Protein AF-A0A0N4UGG1-F1 (afdb_monomer_lite)

Secondary structure (DSSP, 8-state):
----SSPPEEEEEEETTTEEEEEEEEEEEEEEE-S-EEEEEEESSHHHHHHHHHT-TT--EEEEEPPPTT-SSEEEEEESS-TTT-GGGEEEEEEEEEEEEEEEPPP------------------------------------------

InterPro domains:
  IPR003609 PAN/Apple domain [PF00024] (25-104)
  IPR003609 PAN/Apple domain [PS50948] (19-104)
  IPR003609 PAN/Apple domain [SM00473] (20-102)

Sequence (149 aa):
MNPSNSPAFYDIIYDDTDCPEGIESDAIPDYVYFGPMIATMAVRRHSECVAQCVTHTKCVAVNFFEPITFQENGFCELLSQTQLDNPRLMRRFRKAIYFENIKCREKSNDVVLGDVVHNDNNNNNDNITTDNEQSSNINSHTGFYYLLK

Structure (mmCIF, N/CA/C/O backbone):
data_AF-A0A0N4UGG1-F1
#
_entry.id   AF-A0A0N4UGG1-F1
#
loop_
_atom_site.group_PDB
_atom_site.id
_atom_site.type_symbol
_atom_site.label_atom_id
_atom_site.label_alt_id
_atom_site.label_comp_id
_atom_site.label_asym_id
_atom_site.label_entity_id
_atom_site.label_seq_id
_atom_site.pdbx_PDB_ins_code
_atom_site.Cartn_x
_atom_site.Cartn_y
_atom_site.Cartn_z
_atom_site.occupancy
_atom_site.B_iso_or_equiv
_atom_site.auth_seq_id
_atom_site.auth_comp_id
_atom_site.auth_asym_id
_atom_site.auth_atom_id
_atom_site.pdbx_PDB_model_num
ATOM 1 N N . MET A 1 1 ? 1.145 -13.556 13.962 1.00 44.22 1 MET A N 1
ATOM 2 C CA . MET A 1 1 ? 0.158 -12.612 13.401 1.00 44.22 1 MET A CA 1
ATOM 3 C C . MET A 1 1 ? -0.147 -13.113 12.010 1.00 44.22 1 MET A C 1
ATOM 5 O O . MET A 1 1 ? 0.786 -13.248 11.231 1.00 44.22 1 MET A O 1
ATOM 9 N N . ASN A 1 2 ? -1.391 -13.539 11.800 1.00 47.69 2 ASN A N 1
ATOM 10 C CA . ASN A 1 2 ? -1.841 -14.176 10.566 1.00 47.69 2 ASN A CA 1
ATOM 11 C C . ASN A 1 2 ? -2.102 -13.114 9.487 1.00 47.69 2 ASN A C 1
ATOM 13 O O . ASN A 1 2 ? -2.496 -12.003 9.858 1.00 47.69 2 ASN A O 1
ATOM 17 N N . PRO A 1 3 ? -1.901 -13.450 8.197 1.00 60.91 3 PRO A N 1
ATOM 18 C CA . PRO A 1 3 ? -2.309 -12.603 7.076 1.00 60.91 3 PRO A CA 1
ATOM 19 C C . PRO A 1 3 ? -3.804 -12.268 7.157 1.00 60.91 3 PRO A C 1
ATOM 21 O O . PRO A 1 3 ? -4.526 -12.812 7.999 1.00 60.91 3 PRO A O 1
ATOM 24 N N . SER A 1 4 ? -4.265 -11.347 6.307 1.00 57.88 4 SER A N 1
ATOM 25 C CA . SER A 1 4 ? -5.673 -10.951 6.274 1.00 57.88 4 SER A CA 1
ATOM 26 C C . SER A 1 4 ? -6.614 -12.163 6.307 1.00 57.88 4 SER A C 1
ATOM 28 O O . SER A 1 4 ? -6.413 -13.131 5.576 1.00 57.88 4 SER A O 1
ATOM 30 N N . ASN A 1 5 ? -7.638 -12.131 7.169 1.00 62.28 5 ASN A N 1
ATOM 31 C CA . ASN A 1 5 ? -8.668 -13.176 7.159 1.00 62.28 5 ASN A CA 1
ATOM 32 C C . ASN A 1 5 ? -9.650 -13.002 5.991 1.00 62.28 5 ASN A C 1
ATOM 34 O O . ASN A 1 5 ? -10.367 -13.949 5.675 1.00 62.28 5 ASN A O 1
ATOM 38 N N . SER A 1 6 ? -9.734 -11.805 5.406 1.00 63.94 6 SER A N 1
ATOM 39 C CA . SER A 1 6 ? -10.466 -11.561 4.167 1.00 63.94 6 SER A CA 1
ATOM 40 C C . SER A 1 6 ? -9.517 -11.827 2.996 1.00 63.94 6 SER A C 1
ATOM 42 O O . SER A 1 6 ? -8.431 -11.237 2.967 1.00 63.94 6 SER A O 1
ATOM 44 N N . PRO A 1 7 ? -9.872 -12.717 2.050 1.00 72.69 7 PRO A N 1
ATOM 45 C CA . PRO A 1 7 ? -9.094 -12.844 0.829 1.00 72.69 7 PRO A CA 1
ATOM 46 C C . PRO A 1 7 ? -9.125 -11.507 0.087 1.00 72.69 7 PRO A C 1
ATOM 48 O O . PRO A 1 7 ? -10.143 -10.810 0.110 1.00 72.69 7 PRO A O 1
ATOM 51 N N . ALA A 1 8 ? -8.011 -11.165 -0.556 1.00 78.81 8 ALA A N 1
ATOM 52 C CA . ALA A 1 8 ? -8.017 -10.079 -1.519 1.00 78.81 8 ALA A CA 1
ATOM 53 C C . ALA A 1 8 ? -9.029 -10.400 -2.630 1.00 78.81 8 ALA A C 1
ATOM 55 O O . ALA A 1 8 ? -9.159 -11.561 -3.034 1.00 78.81 8 ALA A O 1
ATOM 56 N N . PHE A 1 9 ? -9.751 -9.390 -3.104 1.00 86.19 9 PHE A N 1
ATOM 57 C CA . PHE A 1 9 ? -10.554 -9.487 -4.315 1.00 86.19 9 PHE A CA 1
ATOM 58 C C . PHE A 1 9 ? -10.014 -8.519 -5.358 1.00 86.19 9 PHE A C 1
ATOM 60 O O . PHE A 1 9 ? -9.499 -7.459 -5.024 1.00 86.19 9 PHE A O 1
ATOM 67 N N . TYR A 1 10 ? -10.136 -8.899 -6.619 1.00 83.25 10 TYR A N 1
ATOM 68 C CA . TYR A 1 10 ? -9.689 -8.075 -7.727 1.00 83.25 10 TYR A CA 1
ATOM 69 C C . TYR A 1 10 ? -10.735 -6.994 -8.020 1.00 83.25 10 TYR A C 1
ATOM 71 O O . TYR A 1 10 ? -11.915 -7.313 -8.200 1.00 83.25 10 TYR A O 1
ATOM 79 N N . ASP A 1 11 ? -10.305 -5.736 -8.043 1.00 84.69 11 ASP A N 1
ATOM 80 C CA . ASP A 1 11 ? -11.137 -4.564 -8.310 1.00 84.69 11 ASP A CA 1
ATOM 81 C C . ASP A 1 11 ? -10.703 -3.892 -9.619 1.00 84.69 11 ASP A C 1
ATOM 83 O O . ASP A 1 11 ? -9.511 -3.655 -9.836 1.00 84.69 11 ASP A O 1
ATOM 87 N N . ILE A 1 12 ? -11.674 -3.602 -10.493 1.00 84.56 12 ILE A N 1
ATOM 88 C CA . ILE A 1 12 ? -11.460 -2.911 -11.771 1.00 84.56 12 ILE A CA 1
ATOM 89 C C . ILE A 1 12 ? -12.264 -1.617 -11.764 1.00 84.56 12 ILE A C 1
ATOM 91 O O . ILE A 1 12 ? -13.497 -1.637 -11.758 1.00 84.56 12 ILE A O 1
ATOM 95 N N . ILE A 1 13 ? -11.563 -0.493 -11.853 1.00 84.44 13 ILE A N 1
ATOM 96 C CA . ILE A 1 13 ? -12.149 0.844 -11.905 1.00 84.44 13 ILE A CA 1
ATOM 97 C C . ILE A 1 13 ? -11.944 1.404 -13.306 1.00 84.44 13 ILE A C 1
ATOM 99 O O . ILE A 1 13 ? -10.814 1.567 -13.743 1.00 84.44 13 ILE A O 1
ATOM 103 N N . TYR A 1 14 ? -13.020 1.731 -14.013 1.00 79.31 14 TYR A N 1
ATOM 104 C CA . TYR A 1 14 ? -12.910 2.405 -15.306 1.00 79.31 14 TYR A CA 1
ATOM 105 C C . TYR A 1 14 ? -12.745 3.911 -15.087 1.00 79.31 14 TYR A C 1
ATOM 107 O O . TYR A 1 14 ? -13.608 4.535 -14.466 1.00 79.31 14 TYR A O 1
ATOM 115 N N . ASP A 1 15 ? -11.632 4.463 -15.573 1.00 72.88 15 ASP A N 1
ATOM 116 C CA . ASP A 1 15 ? -11.351 5.897 -15.590 1.00 72.88 15 ASP A CA 1
ATOM 117 C C . ASP A 1 15 ? -10.817 6.296 -16.971 1.00 72.88 15 ASP A C 1
ATOM 119 O O . ASP A 1 15 ? -9.730 5.882 -17.375 1.00 72.88 15 ASP A O 1
ATOM 123 N N . ASP A 1 16 ? -11.598 7.086 -17.704 1.00 69.00 16 ASP A N 1
ATOM 124 C CA . ASP A 1 16 ? -11.322 7.420 -19.103 1.00 69.00 16 ASP A CA 1
ATOM 125 C C . ASP A 1 16 ? -10.130 8.385 -19.277 1.00 69.00 16 ASP A C 1
ATOM 127 O O . ASP A 1 16 ? -9.713 8.626 -20.412 1.00 69.00 16 ASP A O 1
ATOM 131 N N . THR A 1 17 ? -9.584 8.966 -18.198 1.00 76.75 17 THR A N 1
ATOM 132 C CA . THR A 1 17 ? -8.504 9.965 -18.293 1.00 76.75 17 THR A CA 1
ATOM 133 C C . THR A 1 17 ? -7.115 9.343 -18.388 1.00 76.75 17 THR A C 1
ATOM 135 O O . THR A 1 17 ? -6.421 9.556 -19.381 1.00 76.75 17 THR A O 1
ATOM 138 N N . ASP A 1 18 ? -6.706 8.583 -17.370 1.00 82.12 18 ASP A N 1
ATOM 139 C CA . ASP A 1 18 ? -5.323 8.100 -17.225 1.00 82.12 18 ASP A CA 1
ATOM 140 C C . ASP A 1 18 ? -5.168 6.617 -17.595 1.00 82.12 18 ASP A C 1
ATOM 142 O O . ASP A 1 18 ? -4.124 6.205 -18.101 1.00 82.12 18 ASP A O 1
ATOM 146 N N . CYS A 1 19 ? -6.216 5.813 -17.391 1.00 87.38 19 CYS A N 1
ATOM 147 C CA . CYS A 1 19 ? -6.222 4.381 -17.685 1.00 87.38 19 CYS A CA 1
ATOM 148 C C . CYS A 1 19 ? -7.481 4.002 -18.485 1.00 87.38 19 CYS A C 1
ATOM 150 O O . CYS A 1 19 ? -8.409 3.429 -17.911 1.00 87.38 19 CYS A O 1
ATOM 152 N N . PRO A 1 20 ? -7.520 4.239 -19.810 1.00 86.62 20 PRO A N 1
ATOM 153 C CA . PRO A 1 20 ? -8.724 4.032 -20.626 1.00 86.62 20 PRO A CA 1
ATOM 154 C C . PRO A 1 20 ? -9.252 2.585 -20.616 1.00 86.62 20 PRO A C 1
ATOM 156 O O . PRO A 1 20 ? -10.434 2.348 -20.834 1.00 86.62 20 PRO A O 1
ATOM 159 N N . GLU A 1 21 ? -8.392 1.604 -20.335 1.00 89.38 21 GLU A N 1
ATOM 160 C CA . GLU A 1 21 ? -8.760 0.181 -20.217 1.00 89.38 21 GLU A CA 1
ATOM 161 C C . GLU A 1 21 ? -9.193 -0.213 -18.784 1.00 89.38 21 GLU A C 1
ATOM 163 O O . GLU A 1 21 ? -9.522 -1.371 -18.498 1.00 89.38 21 GLU A O 1
ATOM 168 N N . GLY A 1 22 ? -9.196 0.760 -17.873 1.00 90.94 22 GLY A N 1
ATOM 169 C CA . GLY A 1 22 ? -9.432 0.629 -16.443 1.00 90.94 22 GLY A CA 1
ATOM 170 C C . GLY A 1 22 ? -8.152 0.503 -15.616 1.00 90.94 22 GLY A C 1
ATOM 171 O O . GLY A 1 22 ? -7.075 0.190 -16.119 1.00 90.94 22 GLY A O 1
ATOM 172 N N . ILE A 1 23 ? -8.281 0.744 -14.318 1.00 92.56 23 ILE A N 1
ATOM 173 C CA . ILE A 1 23 ? -7.279 0.503 -13.285 1.00 92.56 23 ILE A CA 1
ATOM 174 C C . ILE A 1 23 ? -7.615 -0.826 -12.624 1.00 92.56 23 ILE A C 1
ATOM 176 O O . ILE A 1 23 ? -8.749 -1.022 -12.190 1.00 92.56 23 ILE A O 1
ATOM 180 N N . GLU A 1 24 ? -6.641 -1.724 -12.534 1.00 93.69 24 GLU A N 1
ATOM 181 C CA . GLU A 1 24 ? -6.754 -2.947 -11.745 1.00 93.69 24 GLU A CA 1
ATOM 182 C C . GLU A 1 24 ? -6.033 -2.819 -10.405 1.00 93.69 24 GLU A C 1
ATOM 184 O O . GLU A 1 24 ? -5.016 -2.130 -10.305 1.00 93.69 24 GLU A O 1
ATOM 189 N N . SER A 1 25 ? -6.567 -3.481 -9.378 1.00 95.06 25 SER A N 1
ATOM 190 C CA . SER A 1 25 ? -5.960 -3.558 -8.048 1.00 95.06 25 SER A CA 1
ATOM 191 C C . SER A 1 25 ? -6.468 -4.764 -7.254 1.00 95.06 25 SER A C 1
ATOM 193 O O . SER A 1 25 ? -7.545 -5.292 -7.529 1.00 95.06 25 SER A O 1
ATOM 195 N N . ASP A 1 26 ? -5.707 -5.173 -6.242 1.00 95.44 26 ASP A N 1
ATOM 196 C CA . ASP A 1 26 ? -6.122 -6.160 -5.249 1.00 95.44 26 ASP A CA 1
ATOM 197 C C . ASP A 1 26 ? -6.621 -5.447 -3.990 1.00 95.44 26 ASP A C 1
ATOM 199 O O . ASP A 1 26 ? -5.870 -4.727 -3.332 1.00 95.44 26 ASP A O 1
ATOM 203 N N . ALA A 1 27 ? -7.883 -5.668 -3.635 1.00 96.19 27 ALA A N 1
ATOM 204 C CA . ALA A 1 27 ? -8.563 -5.022 -2.524 1.00 96.19 27 ALA A CA 1
ATOM 205 C C . ALA A 1 27 ? -8.721 -5.968 -1.326 1.00 96.19 27 ALA A C 1
ATOM 207 O O . ALA A 1 27 ? -9.273 -7.065 -1.434 1.00 96.19 27 ALA A O 1
ATOM 208 N N . ILE A 1 28 ? -8.286 -5.522 -0.149 1.00 95.06 28 ILE A N 1
ATOM 209 C CA . ILE A 1 28 ? -8.406 -6.234 1.124 1.00 95.06 28 ILE A CA 1
ATOM 210 C C . ILE A 1 28 ? -9.335 -5.436 2.051 1.00 95.06 28 ILE A C 1
ATOM 212 O O . ILE A 1 28 ? -8.911 -4.444 2.655 1.00 95.06 28 ILE A O 1
ATOM 216 N N . PRO A 1 29 ? -10.607 -5.849 2.194 1.00 94.69 29 PRO A N 1
ATOM 217 C CA . PRO A 1 29 ? -11.572 -5.129 3.015 1.00 94.69 29 PRO A CA 1
ATOM 218 C C . PRO A 1 29 ? -11.307 -5.330 4.510 1.00 94.69 29 PRO A C 1
ATOM 220 O O . PRO A 1 29 ? -10.846 -6.394 4.933 1.00 94.69 29 PRO A O 1
ATOM 223 N N . ASP A 1 30 ? -11.674 -4.322 5.303 1.00 95.19 30 ASP A N 1
ATOM 224 C CA . ASP A 1 30 ? -11.506 -4.213 6.758 1.00 95.19 30 ASP A CA 1
ATOM 225 C C . ASP A 1 30 ? -10.048 -4.274 7.243 1.00 95.19 30 ASP A C 1
ATOM 227 O O . ASP A 1 30 ? -9.765 -4.698 8.372 1.00 95.19 30 ASP A O 1
ATOM 231 N N . TYR A 1 31 ? -9.110 -3.831 6.406 1.00 95.69 31 TYR A N 1
ATOM 232 C CA . TYR A 1 31 ? -7.692 -3.747 6.734 1.00 95.69 31 TYR A CA 1
ATOM 233 C C . TYR A 1 31 ? -7.070 -2.423 6.290 1.00 95.69 31 TYR A C 1
ATOM 235 O O . TYR A 1 31 ? -7.515 -1.791 5.338 1.00 95.69 31 TYR A O 1
ATOM 243 N N . VAL A 1 32 ? -6.020 -2.029 7.011 1.00 97.12 32 VAL A N 1
ATOM 244 C CA . VAL A 1 32 ? -5.198 -0.838 6.774 1.00 97.12 32 VAL A CA 1
ATOM 245 C C . VAL A 1 32 ? -3.734 -1.216 6.951 1.00 97.12 32 VAL A C 1
ATOM 247 O O . VAL A 1 32 ? -3.373 -1.913 7.910 1.00 97.12 32 VAL A O 1
ATOM 250 N N . TYR A 1 33 ? -2.888 -0.718 6.055 1.00 97.50 33 TYR A N 1
ATOM 251 C CA . TYR A 1 33 ? -1.441 -0.826 6.162 1.00 97.50 33 TYR A CA 1
ATOM 252 C C . TYR A 1 33 ? -0.853 0.453 6.767 1.00 97.50 33 TYR A C 1
ATOM 254 O O . TYR A 1 33 ? -0.869 1.515 6.148 1.00 97.50 33 TYR A O 1
ATOM 262 N N . PHE A 1 34 ? -0.302 0.353 7.979 1.00 96.38 34 PHE A N 1
ATOM 263 C CA . PHE A 1 34 ? 0.283 1.483 8.718 1.00 96.38 34 PHE A CA 1
ATOM 264 C C . PHE A 1 34 ? 1.760 1.720 8.352 1.00 96.38 34 PHE A C 1
ATOM 266 O O . PHE A 1 34 ? 2.631 1.763 9.225 1.00 96.38 34 PHE A O 1
ATOM 273 N N . GLY A 1 35 ? 2.047 1.800 7.052 1.00 95.06 35 GLY A N 1
ATOM 274 C CA . GLY A 1 35 ? 3.384 2.041 6.510 1.00 95.06 35 GLY A CA 1
ATOM 275 C C . GLY A 1 35 ? 3.706 3.517 6.251 1.00 95.06 35 GLY A C 1
ATOM 276 O O . GLY A 1 35 ? 2.943 4.407 6.629 1.00 95.06 35 GLY A O 1
ATOM 277 N N . PRO A 1 36 ? 4.848 3.800 5.600 1.00 96.62 36 PRO A N 1
ATOM 278 C CA . PRO A 1 36 ? 5.214 5.148 5.186 1.00 96.62 36 PRO A CA 1
ATOM 279 C C . PRO A 1 36 ? 4.199 5.729 4.188 1.00 96.62 36 PRO A C 1
ATOM 281 O O . PRO A 1 36 ? 4.036 5.226 3.074 1.00 96.62 36 PRO A O 1
ATOM 284 N N . MET A 1 37 ? 3.533 6.809 4.599 1.00 96.81 37 MET A N 1
ATOM 285 C CA . MET A 1 37 ? 2.597 7.558 3.761 1.00 96.81 37 MET A CA 1
ATOM 286 C C . MET A 1 37 ? 3.332 8.561 2.871 1.00 96.81 37 MET A C 1
ATOM 288 O O . MET A 1 37 ? 4.275 9.226 3.303 1.00 96.81 37 MET A O 1
ATOM 292 N N . ILE A 1 38 ? 2.858 8.696 1.638 1.00 97.50 38 ILE A N 1
ATOM 293 C CA . ILE A 1 38 ? 3.321 9.682 0.658 1.00 97.50 38 ILE A CA 1
ATOM 294 C C . ILE A 1 38 ? 2.486 10.951 0.768 1.00 97.50 38 ILE A C 1
ATOM 296 O O . ILE A 1 38 ? 3.024 12.048 0.893 1.00 97.50 38 ILE A O 1
ATOM 300 N N . ALA A 1 39 ? 1.168 10.787 0.704 1.00 97.31 39 ALA A N 1
ATOM 301 C CA . ALA A 1 39 ? 0.209 11.873 0.665 1.00 97.31 39 ALA A CA 1
ATOM 302 C C . ALA A 1 39 ? -1.117 11.409 1.255 1.00 97.31 39 ALA A C 1
ATOM 304 O O . ALA A 1 39 ? -1.393 10.212 1.362 1.00 97.31 39 ALA A O 1
ATOM 305 N N . THR A 1 40 ? -1.948 12.380 1.612 1.00 97.06 40 THR A N 1
ATOM 306 C CA . THR A 1 40 ? -3.290 12.111 2.095 1.00 97.06 40 THR A CA 1
ATOM 307 C C . THR A 1 40 ? -4.283 13.136 1.581 1.00 97.06 40 THR A C 1
ATOM 309 O O . THR A 1 40 ? -3.926 14.301 1.390 1.00 97.06 40 THR A O 1
ATOM 312 N N . MET A 1 41 ? -5.509 12.698 1.315 1.00 96.62 41 MET A N 1
ATOM 313 C CA . MET A 1 41 ? -6.540 13.529 0.701 1.00 96.62 41 MET A CA 1
ATOM 314 C C . MET A 1 41 ? -7.950 13.043 1.038 1.00 96.62 41 MET A C 1
ATOM 316 O O . MET A 1 41 ? -8.180 11.864 1.311 1.00 96.62 41 MET A O 1
ATOM 320 N N . ALA A 1 42 ? -8.905 13.969 1.003 1.00 96.38 42 ALA A N 1
ATOM 321 C CA . ALA A 1 42 ? -10.323 13.647 1.076 1.00 96.38 42 ALA A CA 1
ATOM 322 C C . ALA A 1 42 ? -10.826 13.242 -0.315 1.00 96.38 42 ALA A C 1
ATOM 324 O O . ALA A 1 42 ? -10.593 13.957 -1.288 1.00 96.38 42 ALA A O 1
ATOM 325 N N . VAL A 1 43 ? -11.533 12.120 -0.391 1.00 94.88 43 VAL A N 1
ATOM 326 C CA . VAL A 1 43 ? -12.087 11.553 -1.631 1.00 94.88 43 VAL A CA 1
ATOM 327 C C . VAL A 1 43 ? -13.507 11.072 -1.377 1.00 94.88 43 VAL A C 1
ATOM 329 O O . VAL A 1 43 ? -13.847 10.696 -0.256 1.00 94.88 43 VAL A O 1
ATOM 332 N N . ARG A 1 44 ? -14.364 11.049 -2.395 1.00 92.12 44 ARG A N 1
ATOM 333 C CA . ARG A 1 44 ? -15.740 10.547 -2.229 1.00 92.12 44 ARG A CA 1
ATOM 334 C C . ARG A 1 44 ? -15.818 9.031 -2.331 1.00 92.12 44 ARG A C 1
ATOM 336 O O . ARG A 1 44 ? -16.690 8.418 -1.717 1.00 92.12 44 ARG A O 1
ATOM 343 N N . ARG A 1 45 ? -14.942 8.423 -3.132 1.00 92.81 45 ARG A N 1
ATOM 344 C CA . ARG A 1 45 ? -14.965 6.992 -3.468 1.00 92.81 45 ARG A CA 1
ATOM 345 C C . ARG A 1 45 ? -13.555 6.412 -3.475 1.00 92.81 45 ARG A C 1
ATOM 347 O O . ARG A 1 45 ? -12.591 7.128 -3.730 1.00 92.81 45 ARG A O 1
ATOM 354 N N . HIS A 1 46 ? -13.450 5.102 -3.261 1.00 94.31 46 HIS A N 1
ATOM 355 C CA . HIS A 1 46 ? -12.180 4.380 -3.384 1.00 94.31 46 HIS A CA 1
ATOM 356 C C . HIS A 1 46 ? -11.591 4.502 -4.796 1.00 94.31 46 HIS A C 1
ATOM 358 O O . HIS A 1 46 ? -10.380 4.618 -4.924 1.00 94.31 46 HIS A O 1
ATOM 364 N N . SER A 1 47 ? -12.436 4.584 -5.834 1.00 94.00 47 SER A N 1
ATOM 365 C CA . SER A 1 47 ? -12.005 4.786 -7.222 1.00 94.00 47 SER A CA 1
ATOM 366 C C . SER A 1 47 ? -11.128 6.026 -7.398 1.00 94.00 47 SER A C 1
ATOM 368 O O . SER A 1 47 ? -10.094 5.961 -8.049 1.00 94.00 47 SER A O 1
ATOM 370 N N . GLU A 1 48 ? -11.496 7.136 -6.752 1.00 94.19 48 GLU A N 1
ATOM 371 C CA . GLU A 1 48 ? -10.701 8.369 -6.762 1.00 94.19 48 GLU A CA 1
ATOM 372 C C . GLU A 1 48 ? -9.364 8.162 -6.036 1.00 94.19 48 GLU A C 1
ATOM 374 O O . GLU A 1 48 ? -8.335 8.629 -6.503 1.00 94.19 48 GLU A O 1
ATOM 379 N N . CYS A 1 49 ? -9.355 7.423 -4.922 1.00 96.00 49 CYS A N 1
ATOM 380 C CA . CYS A 1 49 ? -8.130 7.123 -4.174 1.00 96.00 49 CYS A CA 1
ATOM 381 C C . CYS A 1 49 ? -7.138 6.287 -4.996 1.00 96.00 49 CYS A C 1
ATOM 383 O O . CYS A 1 49 ? -5.952 6.607 -5.066 1.00 96.00 49 CYS A O 1
ATOM 385 N N . VAL A 1 50 ? -7.637 5.239 -5.652 1.00 96.38 50 VAL A N 1
ATOM 386 C CA . VAL A 1 50 ? -6.840 4.354 -6.505 1.00 96.38 50 VAL A CA 1
ATOM 387 C C . VAL A 1 50 ? -6.324 5.108 -7.740 1.00 96.38 50 VAL A C 1
ATOM 389 O O . VAL A 1 50 ? -5.141 4.995 -8.057 1.00 96.38 50 VAL A O 1
ATOM 392 N N . ALA A 1 51 ? -7.145 5.956 -8.371 1.00 95.06 51 ALA A N 1
ATOM 393 C CA . ALA A 1 51 ? -6.718 6.813 -9.483 1.00 95.06 51 ALA A CA 1
ATOM 394 C C . ALA A 1 51 ? -5.587 7.780 -9.085 1.00 95.06 51 ALA A C 1
ATOM 396 O O . ALA A 1 51 ? -4.591 7.902 -9.796 1.00 95.06 51 ALA A O 1
ATOM 397 N N . GLN A 1 52 ? -5.666 8.394 -7.899 1.00 95.06 52 GLN A N 1
ATOM 398 C CA . GLN A 1 52 ? -4.585 9.245 -7.376 1.00 95.06 52 GLN A CA 1
ATOM 399 C C . GLN A 1 52 ? -3.279 8.478 -7.123 1.00 95.06 52 GLN A C 1
ATOM 401 O O . GLN A 1 52 ? -2.199 9.066 -7.152 1.00 95.06 52 GLN A O 1
ATOM 406 N N . CYS A 1 53 ? -3.343 7.167 -6.883 1.00 96.88 53 CYS A N 1
ATOM 407 C CA . CYS A 1 53 ? -2.137 6.354 -6.773 1.00 96.88 53 CYS A CA 1
ATOM 408 C C . CYS A 1 53 ? -1.446 6.186 -8.129 1.00 96.88 53 CYS A C 1
ATOM 410 O O . CYS A 1 53 ? -0.231 6.346 -8.211 1.00 96.88 53 CYS A O 1
ATOM 412 N N . VAL A 1 54 ? -2.213 5.937 -9.197 1.00 94.81 54 VAL A N 1
ATOM 413 C CA . VAL A 1 54 ? -1.676 5.770 -10.559 1.00 94.81 54 VAL A CA 1
ATOM 414 C C . VAL A 1 54 ? -0.926 7.019 -11.028 1.00 94.81 54 VAL A C 1
ATOM 416 O O . VAL A 1 54 ? 0.137 6.910 -11.638 1.00 94.81 54 VAL A O 1
ATOM 419 N N . THR A 1 55 ? -1.429 8.212 -10.704 1.00 93.25 55 THR A N 1
ATOM 420 C CA . THR A 1 55 ? -0.794 9.480 -11.099 1.00 93.25 55 THR A CA 1
ATOM 421 C C . THR A 1 55 ? 0.443 9.825 -10.261 1.00 93.25 55 THR A C 1
ATOM 423 O O . THR A 1 55 ? 1.227 10.704 -10.633 1.00 93.25 55 THR A O 1
ATOM 426 N N . HIS A 1 56 ? 0.674 9.129 -9.143 1.00 94.69 56 HIS A N 1
ATOM 427 C CA . HIS A 1 56 ? 1.782 9.404 -8.239 1.00 94.69 56 HIS A CA 1
ATOM 428 C C . HIS A 1 56 ? 2.882 8.338 -8.348 1.00 94.69 56 HIS A C 1
ATOM 430 O O . HIS A 1 56 ? 2.804 7.274 -7.752 1.00 94.69 56 HIS A O 1
ATOM 436 N N . THR A 1 57 ? 4.015 8.685 -8.968 1.00 94.81 57 THR A N 1
ATOM 437 C CA . THR A 1 57 ? 5.147 7.767 -9.269 1.00 94.81 57 THR A CA 1
ATOM 438 C C . THR A 1 57 ? 5.760 6.987 -8.097 1.00 94.81 57 THR A C 1
ATOM 440 O O . THR A 1 57 ? 6.539 6.063 -8.315 1.00 94.81 57 THR A O 1
ATOM 443 N N . LYS A 1 58 ? 5.472 7.372 -6.851 1.00 96.88 58 LYS A N 1
ATOM 444 C CA . LYS A 1 58 ? 5.963 6.699 -5.639 1.00 96.88 58 LYS A CA 1
ATOM 445 C C . LYS A 1 58 ? 4.912 5.795 -4.999 1.00 96.88 58 LYS A C 1
ATOM 447 O O . LYS A 1 58 ? 5.259 5.065 -4.076 1.00 96.88 58 LYS A O 1
ATOM 452 N N . CYS A 1 59 ? 3.653 5.908 -5.417 1.00 97.88 59 CYS A N 1
ATOM 453 C CA . CYS A 1 59 ? 2.543 5.184 -4.831 1.00 97.88 59 CYS A CA 1
ATOM 454 C C . CYS A 1 59 ? 2.508 3.753 -5.360 1.00 97.88 59 CYS A C 1
ATOM 456 O O . CYS A 1 59 ? 2.591 3.525 -6.562 1.00 97.88 59 CYS A O 1
ATOM 458 N N . VAL A 1 60 ? 2.409 2.797 -4.439 1.00 97.62 60 VAL A N 1
ATOM 459 C CA . VAL A 1 60 ? 2.334 1.357 -4.749 1.00 97.62 60 VAL A CA 1
ATOM 460 C C . VAL A 1 60 ? 1.122 0.682 -4.105 1.00 97.62 60 VAL A C 1
ATOM 462 O O . VAL A 1 60 ? 0.784 -0.449 -4.445 1.00 97.62 60 VAL A O 1
ATOM 465 N N . ALA A 1 61 ? 0.479 1.365 -3.158 1.00 98.19 61 ALA A N 1
ATOM 466 C CA . ALA A 1 61 ? -0.696 0.903 -2.438 1.00 98.19 61 ALA A CA 1
ATOM 467 C C . ALA A 1 61 ? -1.460 2.101 -1.862 1.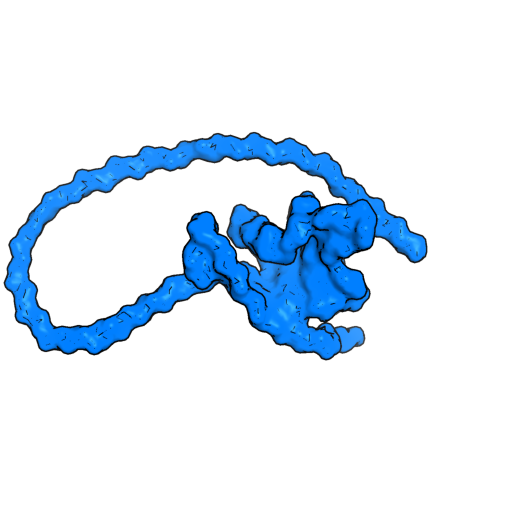00 98.19 61 ALA A C 1
ATOM 469 O O . ALA A 1 61 ? -0.892 3.186 -1.703 1.00 98.19 61 ALA A O 1
ATOM 470 N N . VAL A 1 62 ? -2.725 1.898 -1.494 1.00 98.38 62 VAL A N 1
ATOM 471 C CA . VAL A 1 62 ? -3.522 2.914 -0.795 1.00 98.38 62 VAL A CA 1
ATOM 472 C C . VAL A 1 62 ? -4.318 2.337 0.369 1.00 98.38 62 VAL A C 1
ATOM 474 O O . VAL A 1 62 ? -4.744 1.184 0.333 1.00 98.38 62 VAL A O 1
ATOM 477 N N . ASN A 1 63 ? -4.570 3.161 1.386 1.00 98.38 63 ASN A N 1
ATOM 478 C CA . ASN A 1 63 ? -5.667 2.935 2.326 1.00 98.38 63 ASN A CA 1
ATOM 479 C C . ASN A 1 63 ? -6.829 3.856 1.948 1.00 98.38 63 ASN A C 1
ATOM 481 O O . ASN A 1 63 ? -6.647 5.070 1.852 1.00 98.38 63 ASN A O 1
ATOM 485 N N . PHE A 1 64 ? -8.029 3.303 1.799 1.00 97.94 64 PHE A N 1
ATOM 486 C CA . PHE A 1 64 ? -9.266 4.069 1.696 1.00 97.94 64 PHE A CA 1
ATOM 487 C C . PHE A 1 64 ? -10.116 3.851 2.946 1.00 97.94 64 PHE A C 1
ATOM 489 O O . PHE A 1 64 ? -10.438 2.717 3.289 1.00 97.94 64 PHE A O 1
ATOM 496 N N . PHE A 1 65 ? -10.516 4.933 3.603 1.00 97.19 65 PHE A N 1
ATOM 497 C CA . PHE A 1 65 ? -11.419 4.929 4.747 1.00 97.19 65 PHE A CA 1
ATOM 498 C C . PHE A 1 65 ? -12.783 5.433 4.294 1.00 97.19 65 PHE A C 1
ATOM 500 O O . PHE A 1 65 ? -12.893 6.536 3.751 1.00 97.19 65 PHE A O 1
ATOM 507 N N . GLU A 1 66 ? -13.825 4.637 4.517 1.00 94.50 66 GLU A N 1
ATOM 508 C CA . GLU A 1 66 ? -15.175 5.001 4.101 1.00 94.50 66 GLU A CA 1
ATOM 509 C C . GLU A 1 66 ? -15.673 6.248 4.852 1.00 94.50 66 GLU A C 1
ATOM 511 O O . GLU A 1 66 ? -15.357 6.427 6.037 1.00 94.50 66 GLU A O 1
ATOM 516 N N . PRO A 1 67 ? -16.515 7.081 4.210 1.00 92.62 67 PRO A N 1
ATOM 517 C CA . PRO A 1 67 ? -17.175 8.182 4.893 1.00 92.62 67 PRO A CA 1
ATOM 518 C C . PRO A 1 67 ? -17.934 7.694 6.138 1.00 92.62 67 PRO A C 1
ATOM 520 O O . PRO A 1 67 ? -18.694 6.717 6.114 1.00 92.62 67 PRO A O 1
ATOM 523 N N . ILE A 1 68 ? -17.749 8.390 7.257 1.00 86.75 68 ILE A N 1
ATOM 524 C CA . ILE A 1 68 ? -18.572 8.194 8.455 1.00 86.75 68 ILE A CA 1
ATOM 525 C C . ILE A 1 68 ? -19.871 8.992 8.324 1.00 86.75 68 ILE A C 1
ATOM 527 O O . ILE A 1 68 ? -19.925 9.962 7.586 1.00 86.75 68 ILE A O 1
ATOM 531 N N . THR A 1 69 ? -20.921 8.640 9.070 1.00 81.12 69 THR A N 1
ATOM 532 C CA . THR A 1 69 ? -22.294 9.170 8.899 1.00 81.12 69 THR A CA 1
ATOM 533 C C . THR A 1 69 ? -22.424 10.704 8.897 1.00 81.12 69 THR A C 1
ATOM 535 O O . THR A 1 69 ? -23.440 11.225 8.453 1.00 81.12 69 THR A O 1
ATOM 538 N N . PHE A 1 70 ? -21.423 11.423 9.410 1.00 81.38 70 PHE A N 1
ATOM 539 C CA . PHE A 1 70 ? -21.388 12.886 9.505 1.00 81.38 70 PHE A CA 1
ATOM 540 C C . PHE A 1 70 ? -20.401 13.555 8.535 1.00 81.38 70 PHE A C 1
ATOM 542 O O . PHE A 1 70 ? -20.270 14.776 8.554 1.00 81.38 70 PHE A O 1
ATOM 549 N N . GLN A 1 71 ? -19.674 12.781 7.729 1.00 82.88 71 GLN A N 1
ATOM 550 C CA . GLN A 1 71 ? -18.702 13.271 6.757 1.00 82.88 71 GLN A CA 1
ATOM 551 C C . GLN A 1 71 ? -19.097 12.759 5.373 1.00 82.88 71 GLN A C 1
ATOM 553 O O . GLN A 1 71 ? -19.309 11.566 5.189 1.00 82.88 71 GLN A O 1
ATOM 558 N N . GLU A 1 72 ? -19.217 13.662 4.401 1.00 86.69 72 GLU A N 1
ATOM 559 C CA . GLU A 1 72 ? -19.593 13.290 3.028 1.00 86.69 72 GLU A CA 1
ATOM 560 C C . GLU A 1 72 ? -18.462 12.566 2.289 1.00 86.69 72 GLU A C 1
ATOM 562 O O . GLU A 1 72 ? -18.715 11.743 1.412 1.00 86.69 72 GLU A O 1
ATOM 567 N N . ASN A 1 73 ? -17.217 12.868 2.660 1.00 91.50 73 ASN A N 1
ATOM 568 C CA . ASN A 1 73 ? -16.029 12.318 2.031 1.00 91.50 73 ASN A CA 1
ATOM 569 C C . ASN A 1 73 ? -15.404 11.243 2.922 1.00 91.50 73 ASN A C 1
ATOM 571 O O . ASN A 1 73 ? -15.390 11.357 4.150 1.00 91.50 73 ASN A O 1
ATOM 575 N N . GLY A 1 74 ? -14.863 10.220 2.273 1.00 94.25 74 GLY A N 1
ATOM 576 C CA . GLY A 1 74 ? -13.902 9.311 2.864 1.00 94.25 74 GLY A CA 1
ATOM 577 C C . GLY A 1 74 ? -12.507 9.928 2.863 1.00 94.25 74 GLY A C 1
ATOM 578 O O . GLY A 1 74 ? -12.295 11.090 2.494 1.00 94.25 74 GLY A O 1
ATOM 579 N N . PHE A 1 75 ? -11.540 9.122 3.268 1.00 94.75 75 PHE A N 1
ATOM 580 C CA . PHE A 1 75 ? -10.148 9.534 3.366 1.00 94.75 75 PHE A CA 1
ATOM 581 C C . PHE A 1 75 ? -9.257 8.559 2.611 1.00 94.75 75 PHE A C 1
ATOM 583 O O . PHE A 1 75 ? -9.496 7.356 2.638 1.00 94.75 75 PHE A O 1
ATOM 590 N N . CYS A 1 76 ? -8.245 9.080 1.932 1.00 97.75 76 CYS A N 1
ATOM 591 C CA . CYS A 1 76 ? -7.300 8.303 1.149 1.00 97.75 76 CYS A CA 1
ATOM 592 C C . CYS A 1 76 ? -5.876 8.562 1.637 1.00 97.75 76 CYS A C 1
ATOM 594 O O . CYS A 1 76 ? -5.467 9.715 1.792 1.00 97.75 76 CYS A O 1
ATOM 596 N N . GLU A 1 77 ? -5.111 7.497 1.845 1.00 98.38 77 GLU A N 1
ATOM 597 C CA . GLU A 1 77 ? -3.678 7.546 2.127 1.00 98.38 77 GLU A CA 1
ATOM 598 C C . GLU A 1 77 ? -2.929 6.836 1.002 1.00 98.38 77 GLU A C 1
ATOM 600 O O . GLU A 1 77 ? -3.149 5.648 0.773 1.00 98.38 77 GLU A O 1
ATOM 605 N N . LEU A 1 78 ? -2.028 7.548 0.323 1.00 98.38 78 LEU A N 1
ATOM 606 C CA . LEU A 1 78 ? -1.113 6.953 -0.651 1.00 98.38 78 LEU A CA 1
ATOM 607 C C . LEU A 1 78 ? 0.116 6.411 0.076 1.00 98.38 78 LEU A C 1
ATOM 609 O O . LEU A 1 78 ? 0.694 7.106 0.915 1.00 98.38 78 LEU A O 1
ATOM 613 N N . LEU A 1 79 ? 0.546 5.200 -0.264 1.00 98.44 79 LEU A N 1
ATOM 614 C CA . LEU A 1 79 ? 1.599 4.475 0.444 1.00 98.44 79 LEU A CA 1
ATOM 615 C C . LEU A 1 79 ? 2.769 4.175 -0.491 1.00 98.44 79 LEU A C 1
ATOM 617 O O . LEU A 1 79 ? 2.575 3.813 -1.651 1.00 98.44 79 LEU A O 1
ATOM 621 N N . SER A 1 80 ? 3.992 4.287 0.029 1.00 97.81 80 SER A N 1
ATOM 622 C CA . SER A 1 80 ? 5.219 3.936 -0.708 1.00 97.81 80 SER A CA 1
ATOM 623 C C . SER A 1 80 ? 5.685 2.500 -0.474 1.00 97.81 80 SER A C 1
ATOM 625 O O . SER A 1 80 ? 6.758 2.114 -0.934 1.00 97.81 80 SER A O 1
ATOM 627 N N . GLN A 1 81 ? 4.899 1.722 0.269 1.00 97.62 81 GLN A N 1
ATOM 628 C CA . GLN A 1 81 ? 5.172 0.333 0.608 1.00 97.62 81 GLN A CA 1
ATOM 629 C C . GLN A 1 81 ? 3.883 -0.485 0.583 1.00 97.62 81 GLN A C 1
ATOM 631 O O . GLN A 1 81 ? 2.792 0.027 0.846 1.00 97.62 81 GLN A O 1
ATOM 636 N N . THR A 1 82 ? 4.048 -1.769 0.308 1.00 96.62 82 THR A N 1
ATOM 637 C CA . THR A 1 82 ? 3.005 -2.790 0.290 1.00 96.62 82 THR A CA 1
ATOM 638 C C . THR A 1 82 ? 2.977 -3.576 1.601 1.00 96.62 82 THR A C 1
ATOM 640 O O . THR A 1 82 ? 3.914 -3.515 2.404 1.00 96.62 82 THR A O 1
ATOM 643 N N . GLN A 1 83 ? 1.939 -4.386 1.819 1.00 94.31 83 GLN A N 1
ATOM 644 C CA . GLN A 1 83 ? 1.895 -5.280 2.981 1.00 94.31 83 GLN A CA 1
ATOM 645 C C . GLN A 1 83 ? 3.002 -6.343 2.958 1.00 94.31 83 GLN A C 1
ATOM 647 O O . GLN A 1 83 ? 3.397 -6.815 4.023 1.00 94.31 83 GLN A O 1
ATOM 652 N N . LEU A 1 84 ? 3.567 -6.659 1.787 1.00 94.25 84 LEU A N 1
ATOM 653 C CA . LEU A 1 84 ? 4.681 -7.601 1.659 1.00 94.25 84 LEU A CA 1
ATOM 654 C C . LEU A 1 84 ? 5.999 -7.048 2.213 1.00 94.25 84 LEU A C 1
ATOM 656 O O . LEU A 1 84 ? 6.812 -7.824 2.717 1.00 94.25 84 LEU A O 1
ATOM 660 N N . ASP A 1 85 ? 6.196 -5.726 2.185 1.00 96.31 85 ASP A N 1
ATOM 661 C CA . ASP A 1 85 ? 7.401 -5.086 2.724 1.00 96.31 85 ASP A CA 1
ATOM 662 C C . ASP A 1 85 ? 7.496 -5.257 4.246 1.00 96.31 85 ASP A C 1
ATOM 664 O O . ASP A 1 85 ? 8.571 -5.501 4.802 1.00 96.31 85 ASP A O 1
ATOM 668 N N . ASN A 1 86 ? 6.360 -5.151 4.944 1.00 94.44 86 ASN A N 1
ATOM 669 C CA . ASN A 1 86 ? 6.286 -5.410 6.377 1.00 94.44 86 ASN A CA 1
ATOM 670 C C . ASN A 1 86 ? 4.887 -5.878 6.818 1.00 94.44 86 ASN A C 1
ATOM 672 O O . ASN A 1 86 ? 4.103 -5.085 7.354 1.00 94.44 86 ASN A O 1
ATOM 676 N N . PRO A 1 87 ? 4.592 -7.189 6.741 1.00 94.31 87 PRO A N 1
ATOM 677 C CA . PRO A 1 87 ? 3.260 -7.721 7.044 1.00 94.31 87 PRO A CA 1
ATOM 678 C C . PRO A 1 87 ? 2.761 -7.430 8.468 1.00 94.31 87 PRO A C 1
ATOM 680 O O . PRO A 1 87 ? 1.568 -7.524 8.749 1.00 94.31 87 PRO A O 1
ATOM 683 N N . ARG A 1 88 ? 3.653 -7.059 9.401 1.00 94.75 88 ARG A N 1
ATOM 684 C CA . ARG A 1 88 ? 3.292 -6.703 10.786 1.00 94.75 88 ARG A CA 1
ATOM 685 C C . ARG A 1 88 ? 2.589 -5.348 10.902 1.00 94.75 88 ARG A C 1
ATOM 687 O O . ARG A 1 88 ? 1.982 -5.076 11.940 1.00 94.75 88 ARG A O 1
ATOM 694 N N . LEU A 1 89 ? 2.699 -4.494 9.885 1.00 96.06 89 LEU A N 1
ATOM 695 C CA . LEU A 1 89 ? 2.029 -3.192 9.838 1.00 96.06 89 LEU A CA 1
ATOM 696 C C . LEU A 1 89 ? 0.603 -3.286 9.289 1.00 96.06 89 LEU A C 1
ATOM 698 O O . LEU A 1 89 ? -0.151 -2.321 9.398 1.00 96.06 89 LEU A O 1
ATOM 702 N N . MET A 1 90 ? 0.214 -4.450 8.769 1.00 96.06 90 MET A N 1
ATOM 703 C CA . 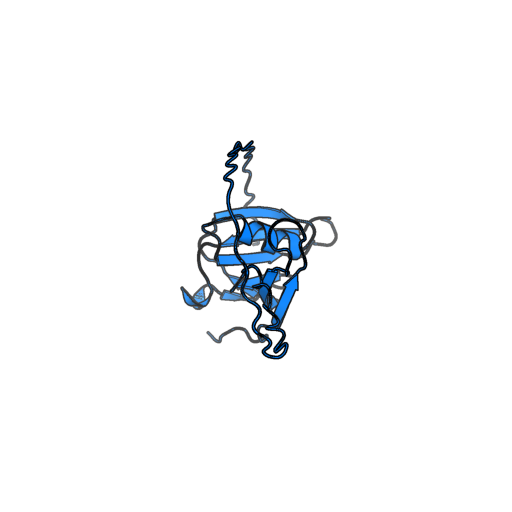MET A 1 90 ? -1.141 -4.717 8.315 1.00 96.06 90 MET A CA 1
ATOM 704 C C . MET A 1 90 ? -2.044 -5.033 9.511 1.00 96.06 90 MET A C 1
ATOM 706 O O . MET A 1 90 ? -1.775 -5.951 10.293 1.00 96.06 90 MET A O 1
ATOM 710 N N . ARG A 1 91 ? -3.115 -4.257 9.696 1.00 95.44 91 ARG A N 1
ATOM 711 C CA . ARG A 1 91 ? -4.024 -4.397 10.844 1.00 95.44 91 ARG A CA 1
ATOM 712 C C . ARG A 1 91 ? -5.471 -4.292 10.407 1.00 95.44 91 ARG A C 1
ATOM 714 O O . ARG A 1 91 ? -5.796 -3.562 9.479 1.00 95.44 91 ARG A O 1
ATOM 721 N N . ARG A 1 92 ? -6.349 -4.985 11.132 1.00 94.69 92 ARG A N 1
ATOM 722 C CA . ARG A 1 92 ? -7.790 -4.829 10.937 1.00 94.69 92 ARG A CA 1
ATOM 723 C C . ARG A 1 92 ? -8.230 -3.426 11.308 1.00 94.69 92 ARG A C 1
ATOM 725 O O . ARG A 1 92 ? -7.897 -2.947 12.393 1.00 94.69 92 ARG A O 1
ATOM 732 N N . PHE A 1 93 ? -9.041 -2.832 10.450 1.00 94.62 93 PHE A N 1
ATOM 733 C CA . PHE A 1 93 ? -9.665 -1.542 10.674 1.00 94.62 93 PHE A CA 1
ATOM 734 C C . PHE A 1 93 ? -11.021 -1.544 9.975 1.00 94.62 93 PHE A C 1
ATOM 736 O O . PHE A 1 93 ? -11.096 -1.649 8.756 1.00 94.62 93 PHE A O 1
ATOM 743 N N . ARG A 1 94 ? -12.104 -1.481 10.755 1.00 93.19 94 ARG A N 1
ATOM 744 C CA . ARG A 1 94 ? -13.459 -1.510 10.191 1.00 93.19 94 ARG A CA 1
ATOM 745 C C . ARG A 1 94 ? -13.698 -0.282 9.325 1.00 93.19 94 ARG A C 1
ATOM 747 O O . ARG A 1 94 ? -13.303 0.807 9.736 1.00 93.19 94 ARG A O 1
ATOM 754 N N . LYS A 1 95 ? -14.436 -0.456 8.224 1.00 94.00 95 LYS A N 1
ATOM 755 C CA . LYS A 1 95 ? -14.754 0.625 7.268 1.00 94.00 95 LYS A CA 1
ATOM 756 C C . LYS A 1 95 ? -13.518 1.203 6.578 1.00 94.00 95 LYS A C 1
ATOM 758 O O . LYS A 1 95 ? -13.430 2.406 6.329 1.00 94.00 95 LYS A O 1
ATOM 763 N N . ALA A 1 96 ? -12.551 0.342 6.305 1.00 95.81 96 ALA A N 1
ATOM 764 C CA . ALA A 1 96 ? -11.411 0.674 5.479 1.00 95.81 96 ALA A CA 1
ATOM 765 C C . ALA A 1 96 ? -11.142 -0.455 4.491 1.00 95.81 96 ALA A C 1
ATOM 767 O O . ALA A 1 96 ? -11.459 -1.616 4.757 1.00 95.81 96 ALA A O 1
ATOM 768 N N . ILE A 1 97 ? -10.569 -0.105 3.351 1.00 96.44 97 ILE A N 1
ATOM 769 C CA . ILE A 1 97 ? -10.144 -1.043 2.324 1.00 96.44 97 ILE A CA 1
ATOM 770 C C . ILE A 1 97 ? -8.711 -0.680 1.962 1.00 96.44 97 ILE A C 1
ATOM 772 O O . ILE A 1 97 ? -8.411 0.469 1.631 1.00 96.44 97 ILE A O 1
ATOM 776 N N . TYR A 1 98 ? -7.831 -1.665 2.052 1.00 97.62 98 TYR A N 1
ATOM 777 C CA . TYR A 1 98 ? -6.465 -1.562 1.570 1.00 97.62 98 TYR A CA 1
ATOM 778 C C . TYR A 1 98 ? -6.411 -2.042 0.125 1.00 97.62 98 TYR A C 1
ATOM 780 O O . TYR A 1 98 ? -6.966 -3.096 -0.173 1.00 97.62 98 TYR A O 1
ATOM 788 N N . PHE A 1 99 ? -5.732 -1.306 -0.746 1.00 97.81 99 PHE A N 1
ATOM 789 C CA . PHE A 1 99 ? -5.524 -1.696 -2.137 1.00 97.81 99 PHE A CA 1
ATOM 790 C C . PHE A 1 99 ? -4.028 -1.793 -2.435 1.00 97.81 99 PHE A C 1
ATOM 792 O O . PHE A 1 99 ? -3.269 -0.890 -2.081 1.00 97.81 99 PHE A O 1
ATOM 799 N N . GLU A 1 100 ? -3.611 -2.856 -3.115 1.00 96.44 100 GLU A N 1
ATOM 800 C CA . GLU A 1 100 ? -2.255 -3.037 -3.644 1.00 96.44 100 GLU A CA 1
ATOM 801 C C . GLU A 1 100 ? -2.290 -3.512 -5.103 1.00 96.44 100 GLU A C 1
ATOM 803 O O . GLU A 1 100 ? -3.363 -3.660 -5.685 1.00 96.44 100 GLU A O 1
ATOM 808 N N . ASN A 1 101 ? -1.119 -3.701 -5.723 1.00 95.38 101 ASN A N 1
ATOM 809 C CA . ASN A 1 101 ? -0.994 -4.099 -7.133 1.00 95.38 101 ASN A CA 1
ATOM 810 C C . ASN A 1 101 ? -1.735 -3.163 -8.112 1.00 95.38 101 ASN A C 1
ATOM 812 O O . ASN A 1 101 ? -2.204 -3.596 -9.162 1.00 95.38 101 ASN A O 1
ATOM 816 N N . ILE A 1 102 ? -1.818 -1.874 -7.762 1.00 95.50 102 ILE A N 1
ATOM 817 C CA . ILE A 1 102 ? -2.537 -0.843 -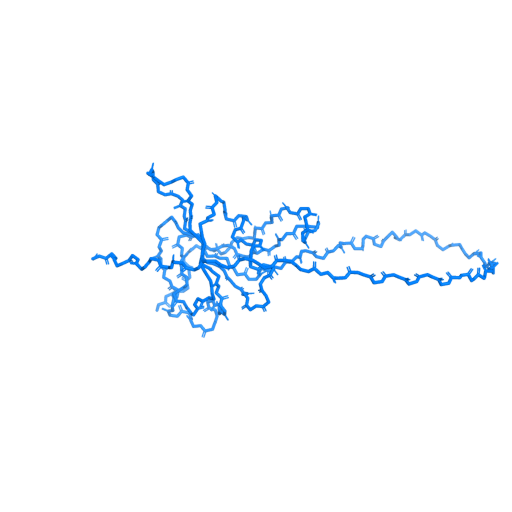8.516 1.00 95.50 102 ILE A CA 1
ATOM 818 C C . ILE A 1 102 ? -1.791 -0.524 -9.815 1.00 95.50 102 ILE A C 1
ATOM 820 O O . ILE A 1 102 ? -0.634 -0.101 -9.772 1.00 95.50 102 ILE A O 1
ATOM 824 N N . LYS A 1 103 ? -2.447 -0.683 -10.968 1.00 93.44 103 LYS A N 1
ATOM 825 C CA . LYS A 1 103 ? -1.890 -0.312 -12.283 1.00 93.44 103 LYS A CA 1
ATOM 826 C C . LYS A 1 103 ? -2.981 -0.153 -13.343 1.00 93.44 103 LYS A C 1
ATOM 828 O O . LYS A 1 103 ? -4.053 -0.741 -13.225 1.00 93.44 103 LYS A O 1
ATOM 833 N N . CYS A 1 104 ? -2.697 0.603 -14.405 1.00 92.75 104 CYS A N 1
ATOM 834 C CA . CYS A 1 104 ? -3.558 0.594 -15.588 1.00 92.75 104 CYS A CA 1
ATOM 835 C C . CYS A 1 104 ? -3.581 -0.807 -16.210 1.00 92.75 104 CYS A C 1
ATOM 837 O O . CYS A 1 104 ? -2.543 -1.466 -16.319 1.00 92.75 104 CYS A O 1
ATOM 839 N N . ARG A 1 105 ? -4.754 -1.238 -16.668 1.00 90.81 105 ARG A N 1
ATOM 840 C CA . ARG A 1 105 ? -4.901 -2.435 -17.488 1.00 90.81 105 ARG A CA 1
ATOM 841 C C . ARG A 1 105 ? -4.246 -2.206 -18.842 1.00 90.81 105 ARG A C 1
ATOM 843 O O . ARG A 1 105 ? -4.324 -1.126 -19.426 1.00 90.81 105 ARG A O 1
ATOM 850 N N . GLU A 1 106 ? -3.589 -3.241 -19.340 1.00 85.50 106 GLU A N 1
ATOM 851 C CA . GLU A 1 106 ? -3.037 -3.226 -20.686 1.00 85.50 106 GLU A CA 1
ATOM 852 C C . GLU A 1 106 ? -4.163 -3.457 -21.692 1.00 85.50 106 GLU A C 1
ATOM 854 O O . GLU A 1 106 ? -5.021 -4.323 -21.496 1.00 85.50 106 GLU A O 1
ATOM 859 N N . LYS A 1 107 ? -4.145 -2.697 -22.790 1.00 80.75 107 LYS A N 1
ATOM 860 C CA . LYS A 1 107 ? -5.060 -2.923 -23.904 1.00 80.75 107 LYS A CA 1
ATOM 861 C C . LYS A 1 107 ? -4.838 -4.333 -24.429 1.00 80.75 107 LYS A C 1
ATOM 863 O O . LYS A 1 107 ? -3.741 -4.655 -24.891 1.00 80.75 107 LYS A O 1
ATOM 868 N N . SER A 1 108 ? -5.871 -5.170 -24.382 1.00 71.44 108 SER A N 1
ATOM 869 C CA . SER A 1 108 ? -5.822 -6.461 -25.053 1.00 71.44 108 SER A CA 1
ATOM 870 C C . SER A 1 108 ? -5.683 -6.194 -26.547 1.00 71.44 108 SER A C 1
ATOM 872 O O . SER A 1 108 ? -6.631 -5.777 -27.215 1.00 71.44 108 SER A O 1
ATOM 874 N N . ASN A 1 109 ? -4.485 -6.413 -27.083 1.00 61.50 109 ASN A N 1
ATOM 875 C CA . ASN A 1 109 ? -4.326 -6.623 -28.509 1.00 61.50 109 ASN A CA 1
ATOM 876 C C . ASN A 1 109 ? -5.018 -7.951 -28.806 1.00 61.50 109 ASN A C 1
ATOM 878 O O . ASN A 1 109 ? -4.376 -9.001 -28.780 1.00 61.50 109 ASN A O 1
ATOM 882 N N . ASP A 1 110 ? -6.328 -7.911 -29.042 1.00 56.12 110 ASP A N 1
ATOM 883 C CA . ASP A 1 110 ? -7.006 -8.983 -29.748 1.00 56.12 110 ASP A CA 1
ATOM 884 C C . ASP A 1 110 ? -6.317 -9.067 -31.106 1.00 56.12 110 ASP A C 1
ATOM 886 O O . ASP A 1 110 ? -6.600 -8.314 -32.040 1.00 56.12 110 ASP A O 1
ATOM 890 N N . VAL A 1 111 ? -5.313 -9.940 -31.177 1.00 50.88 111 VAL A N 1
ATOM 891 C CA . VAL A 1 111 ? -4.723 -10.388 -32.422 1.00 50.88 111 VAL A CA 1
ATOM 892 C C . VAL A 1 111 ? -5.879 -11.026 -33.169 1.00 50.88 111 VAL A C 1
ATOM 894 O O . VAL A 1 111 ? -6.241 -12.177 -32.927 1.00 50.88 111 VAL A O 1
ATOM 897 N N . VAL A 1 112 ? -6.491 -10.251 -34.060 1.00 51.97 112 VAL A N 1
ATOM 898 C CA . VAL A 1 112 ? -7.317 -10.792 -35.124 1.00 51.97 112 VAL A CA 1
ATOM 899 C C . VAL A 1 112 ? -6.382 -11.729 -35.883 1.00 51.97 112 VAL A C 1
ATOM 901 O O . VAL A 1 112 ? -5.533 -11.276 -36.650 1.00 51.97 112 VAL A O 1
ATOM 904 N N . LEU A 1 113 ? -6.485 -13.038 -35.632 1.00 47.41 113 LEU A N 1
ATOM 905 C CA . LEU A 1 113 ? -6.024 -14.054 -36.574 1.00 47.41 113 LEU A CA 1
ATOM 906 C C . LEU A 1 113 ? -6.910 -13.905 -37.821 1.00 47.41 113 LEU A C 1
ATOM 908 O O . LEU A 1 113 ? -7.899 -14.607 -37.995 1.00 47.41 113 LEU A O 1
ATOM 912 N N . GLY A 1 114 ? -6.604 -12.888 -38.621 1.00 44.44 114 GLY A N 1
ATOM 913 C CA . GLY A 1 114 ? -7.185 -12.616 -39.920 1.00 44.44 114 GLY A CA 1
ATOM 914 C C . GLY A 1 114 ? -6.223 -13.132 -40.972 1.00 44.44 114 GLY A C 1
ATOM 915 O O . GLY A 1 114 ? -5.063 -12.731 -41.008 1.00 44.44 114 GLY A O 1
ATOM 916 N N . ASP A 1 115 ? -6.723 -14.068 -41.761 1.00 46.44 115 ASP A N 1
ATOM 917 C CA . ASP A 1 115 ? -6.044 -14.834 -42.792 1.00 46.44 115 ASP A CA 1
ATOM 918 C C . ASP A 1 115 ? -4.997 -14.081 -43.634 1.00 46.44 115 ASP A C 1
ATOM 920 O O . ASP A 1 115 ? -5.164 -12.945 -44.076 1.00 46.44 115 ASP A O 1
ATOM 924 N N . VAL A 1 116 ? -3.919 -14.813 -43.915 1.00 48.69 116 VAL A N 1
ATOM 925 C CA . VAL A 1 116 ? -2.849 -14.509 -44.866 1.00 48.69 116 VAL A CA 1
ATOM 926 C C . VAL A 1 116 ? -3.416 -14.182 -46.252 1.00 48.69 116 VAL A C 1
ATOM 928 O O . VAL A 1 116 ? -3.873 -15.085 -46.948 1.00 48.69 116 VAL A O 1
ATOM 931 N N . VAL A 1 117 ? -3.272 -12.935 -46.713 1.00 46.06 117 VAL A N 1
ATOM 932 C CA . VAL A 1 117 ? -3.168 -12.604 -48.146 1.00 46.06 117 VAL A CA 1
ATOM 933 C C . VAL A 1 117 ? -2.165 -11.459 -48.325 1.00 46.06 117 VAL A C 1
ATOM 935 O O . VAL A 1 117 ? -2.426 -10.315 -47.963 1.00 46.06 117 VAL A O 1
ATOM 938 N N . HIS A 1 118 ? -0.998 -11.786 -48.887 1.00 43.00 118 HIS A N 1
ATOM 939 C CA . HIS A 1 118 ? -0.007 -10.827 -49.375 1.00 43.00 118 HIS A CA 1
ATOM 940 C C . HIS A 1 118 ? -0.613 -9.894 -50.431 1.00 43.00 118 HIS A C 1
ATOM 942 O O . HIS A 1 118 ? -1.209 -10.368 -51.398 1.00 43.00 118 HIS A O 1
ATOM 948 N N . ASN A 1 119 ? -0.356 -8.591 -50.315 1.00 41.91 119 ASN A N 1
ATOM 949 C CA . ASN A 1 119 ? -0.242 -7.734 -51.489 1.00 41.91 119 ASN A CA 1
ATOM 950 C C . ASN A 1 119 ? 0.717 -6.574 -51.189 1.00 41.91 119 ASN A C 1
ATOM 952 O O . ASN A 1 119 ? 0.394 -5.657 -50.436 1.00 41.91 119 ASN A O 1
ATOM 956 N N . ASP A 1 120 ? 1.914 -6.659 -51.762 1.00 40.06 120 ASP A N 1
ATOM 957 C CA . ASP A 1 120 ? 2.890 -5.576 -51.823 1.00 40.06 120 ASP A CA 1
ATOM 958 C C . ASP A 1 120 ? 2.322 -4.411 -52.645 1.00 40.06 120 ASP A C 1
ATOM 960 O O . ASP A 1 120 ? 1.736 -4.656 -53.697 1.00 40.06 120 ASP A O 1
ATOM 964 N N . ASN A 1 121 ? 2.513 -3.161 -52.197 1.00 44.47 121 ASN A N 1
ATOM 965 C CA . ASN A 1 121 ? 2.829 -2.008 -5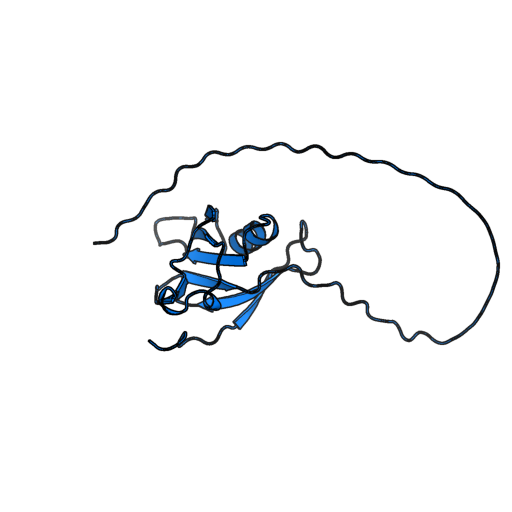3.059 1.00 44.47 121 ASN A CA 1
ATOM 966 C C . ASN A 1 121 ? 3.080 -0.718 -52.246 1.00 44.47 121 ASN A C 1
ATOM 968 O O . ASN A 1 121 ? 2.162 -0.073 -51.751 1.00 44.47 121 ASN A O 1
ATOM 972 N N . ASN A 1 122 ? 4.367 -0.366 -52.161 1.00 41.34 122 ASN A N 1
ATOM 973 C CA . ASN A 1 122 ? 4.998 0.963 -52.135 1.00 41.34 122 ASN A CA 1
ATOM 974 C C . ASN A 1 122 ? 4.105 2.227 -52.113 1.00 41.34 122 ASN A C 1
ATOM 976 O O . ASN A 1 122 ? 3.368 2.466 -53.068 1.00 41.34 122 ASN A O 1
ATOM 980 N N . ASN A 1 123 ? 4.348 3.146 -51.160 1.00 44.12 123 ASN A N 1
ATOM 981 C CA . ASN A 1 123 ? 5.024 4.442 -51.411 1.00 44.12 123 ASN A CA 1
ATOM 982 C C . ASN A 1 123 ? 4.894 5.456 -50.245 1.00 44.12 123 ASN A C 1
ATOM 984 O O . ASN A 1 123 ? 3.794 5.837 -49.871 1.00 44.12 123 ASN A O 1
ATOM 988 N N . ASN A 1 124 ? 6.061 5.946 -49.804 1.00 43.16 124 ASN A N 1
ATOM 989 C CA . ASN A 1 124 ? 6.450 7.335 -49.489 1.00 43.16 124 ASN A CA 1
ATOM 990 C C . ASN A 1 124 ? 5.703 8.203 -48.443 1.00 43.16 124 ASN A C 1
ATOM 992 O O . ASN A 1 124 ? 4.601 8.677 -48.680 1.00 43.16 124 ASN A O 1
ATOM 996 N N . ASN A 1 125 ? 6.483 8.540 -47.401 1.00 44.91 125 ASN A N 1
ATOM 997 C CA . ASN A 1 125 ? 6.808 9.877 -46.858 1.00 44.91 125 ASN A CA 1
ATOM 998 C C . ASN A 1 125 ? 5.685 10.803 -46.337 1.00 44.91 125 ASN A C 1
ATOM 1000 O O . ASN A 1 125 ? 4.880 11.299 -47.111 1.00 44.91 125 ASN A O 1
ATOM 1004 N N . ASP A 1 126 ? 5.723 11.157 -45.043 1.00 48.03 126 ASP A N 1
ATOM 1005 C CA . ASP A 1 126 ? 6.247 12.455 -44.556 1.00 48.03 126 ASP A CA 1
ATOM 1006 C C . ASP A 1 126 ? 6.026 12.645 -43.034 1.00 48.03 126 ASP A C 1
ATOM 1008 O O . ASP A 1 126 ? 4.988 12.297 -42.475 1.00 48.03 126 ASP A O 1
ATOM 1012 N N . ASN A 1 127 ? 7.050 13.189 -42.364 1.00 39.88 127 ASN A N 1
ATOM 1013 C CA . ASN A 1 127 ? 7.135 13.477 -40.925 1.00 39.88 127 ASN A CA 1
ATOM 1014 C C . ASN A 1 127 ? 6.290 14.694 -40.509 1.00 39.88 127 ASN A C 1
ATOM 1016 O O . ASN A 1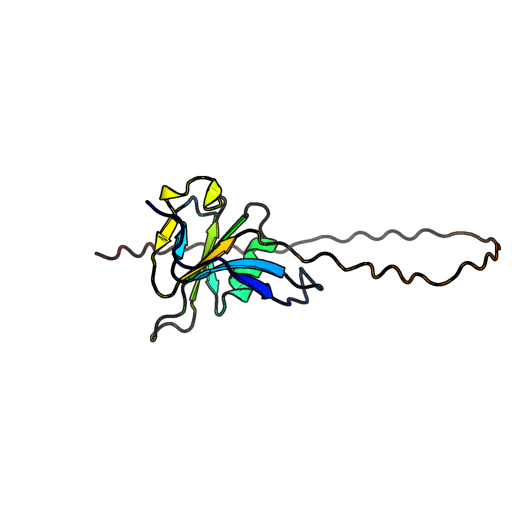 127 ? 6.418 15.739 -41.143 1.00 39.88 127 ASN A O 1
ATOM 1020 N N . ILE A 1 128 ? 5.600 14.638 -39.361 1.00 43.66 128 ILE A N 1
ATOM 1021 C CA . ILE A 1 128 ? 5.252 15.832 -38.564 1.00 43.66 128 ILE A CA 1
ATOM 1022 C C . ILE A 1 128 ? 5.409 15.525 -37.065 1.00 43.66 128 ILE A C 1
ATOM 1024 O O . ILE A 1 128 ? 4.763 14.630 -36.526 1.00 43.66 128 ILE A O 1
ATOM 1028 N N . THR A 1 129 ? 6.268 16.308 -36.413 1.00 37.41 129 THR A N 1
ATOM 1029 C CA . THR A 1 129 ? 6.513 16.379 -34.965 1.00 37.41 129 THR A CA 1
ATOM 1030 C C . THR A 1 129 ? 5.771 17.591 -34.398 1.00 37.41 129 THR A C 1
ATOM 1032 O O . THR A 1 129 ? 5.886 18.670 -34.977 1.00 37.41 129 THR A O 1
ATOM 1035 N N . THR A 1 130 ? 5.100 17.468 -33.251 1.00 43.44 130 THR A N 1
ATOM 1036 C CA . THR A 1 130 ? 4.743 18.620 -32.399 1.00 43.44 130 THR A CA 1
ATOM 1037 C C . THR A 1 130 ? 4.717 18.213 -30.928 1.00 43.44 130 THR A C 1
ATOM 1039 O O . THR A 1 130 ? 3.849 17.445 -30.516 1.00 43.44 130 THR A O 1
ATOM 1042 N N . ASP A 1 131 ? 5.657 18.771 -30.166 1.00 37.59 131 ASP A N 1
ATOM 1043 C CA . ASP A 1 131 ? 5.671 18.835 -28.704 1.00 37.59 131 ASP A CA 1
ATOM 1044 C C . ASP A 1 131 ? 4.674 19.896 -28.208 1.00 37.59 131 ASP A C 1
ATOM 1046 O O . ASP A 1 131 ? 4.491 20.915 -28.874 1.00 37.59 131 ASP A O 1
ATOM 1050 N N . ASN A 1 132 ? 4.076 19.689 -27.029 1.00 41.41 132 ASN A N 1
ATOM 1051 C CA . ASN A 1 132 ? 3.696 20.757 -26.096 1.00 41.41 132 ASN A CA 1
ATOM 1052 C C . ASN A 1 132 ? 3.344 20.160 -24.723 1.00 41.41 132 ASN A C 1
ATOM 1054 O O . ASN A 1 132 ? 2.296 19.547 -24.535 1.00 41.41 132 ASN A O 1
ATOM 1058 N N . GLU A 1 133 ? 4.229 20.392 -23.759 1.00 33.91 133 GLU A N 1
ATOM 1059 C CA . GLU A 1 133 ? 4.081 20.094 -22.337 1.00 33.91 133 GLU A CA 1
ATOM 1060 C C . GLU A 1 133 ? 4.064 21.436 -21.589 1.00 33.91 133 GLU A C 1
ATOM 1062 O O . GLU A 1 133 ? 5.008 22.208 -21.744 1.00 33.91 133 GLU A O 1
ATOM 1067 N N . GLN A 1 134 ? 3.038 21.732 -20.774 1.00 35.59 134 GLN A N 1
ATOM 1068 C CA . GLN A 1 134 ? 3.254 22.468 -19.518 1.00 35.59 134 GLN A CA 1
ATOM 1069 C C . GLN A 1 134 ? 2.068 22.448 -18.538 1.00 35.59 134 GLN A C 1
ATOM 1071 O O . GLN A 1 134 ? 1.014 23.041 -18.745 1.00 35.59 134 GLN A O 1
ATOM 1076 N N . SER A 1 135 ? 2.365 21.771 -17.429 1.00 33.00 135 SER A N 1
ATOM 1077 C CA . SER A 1 135 ? 1.791 21.754 -16.081 1.00 33.00 135 SER A CA 1
ATOM 1078 C C . SER A 1 135 ? 1.217 23.059 -15.508 1.00 33.00 135 SER A C 1
ATOM 1080 O O . SER A 1 135 ? 1.788 24.138 -15.663 1.00 33.00 135 SER A O 1
ATOM 1082 N N . SER A 1 136 ? 0.240 22.901 -14.605 1.00 39.31 136 SER A N 1
ATOM 1083 C CA . SER A 1 136 ? 0.048 23.802 -13.459 1.00 39.31 136 SER A CA 1
ATOM 1084 C C . SER A 1 136 ? -0.220 23.020 -12.163 1.00 39.31 136 SER A C 1
ATOM 1086 O O . SER A 1 136 ? -1.223 22.324 -12.039 1.00 39.31 136 SER A O 1
ATOM 1088 N N . ASN A 1 137 ? 0.703 23.172 -11.210 1.00 31.95 137 ASN A N 1
ATOM 1089 C CA . ASN A 1 137 ? 0.727 22.634 -9.846 1.00 31.95 137 ASN A CA 1
ATOM 1090 C C . ASN A 1 137 ? -0.060 23.538 -8.877 1.00 31.95 137 ASN A C 1
ATOM 1092 O O . ASN A 1 137 ? 0.186 24.744 -8.876 1.00 31.95 137 AS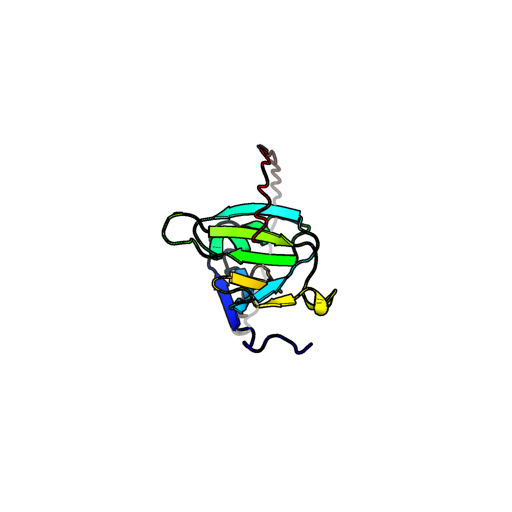N A O 1
ATOM 1096 N N . ILE A 1 138 ? -0.875 22.979 -7.970 1.00 40.22 138 ILE A N 1
ATOM 1097 C CA . ILE A 1 138 ? -1.287 23.648 -6.718 1.00 40.22 138 ILE A CA 1
ATOM 1098 C C . ILE A 1 138 ? -1.312 22.616 -5.579 1.00 40.22 138 ILE A C 1
ATOM 1100 O O . ILE A 1 138 ? -2.166 21.738 -5.542 1.00 40.22 138 ILE A O 1
ATOM 1104 N N . ASN A 1 139 ? -0.383 22.760 -4.630 1.00 32.41 139 ASN A N 1
ATOM 1105 C CA . ASN A 1 139 ? -0.339 22.026 -3.364 1.00 32.41 139 ASN A CA 1
ATOM 1106 C C . ASN A 1 139 ? -0.886 22.906 -2.228 1.00 32.41 139 ASN A C 1
ATOM 1108 O O . ASN A 1 139 ? -0.414 24.029 -2.049 1.00 32.41 139 ASN A O 1
ATOM 1112 N N . SER A 1 140 ? -1.770 22.371 -1.379 1.00 36.62 140 SER A N 1
ATOM 1113 C CA . SER A 1 140 ? -1.908 22.836 0.010 1.00 36.62 140 SER A CA 1
ATOM 1114 C C . SER A 1 140 ? -2.155 21.652 0.947 1.00 36.62 140 SER A C 1
ATOM 1116 O O . SER A 1 140 ? -3.189 20.994 0.878 1.00 36.62 140 SER A O 1
ATOM 1118 N N . HIS A 1 141 ? -1.170 21.392 1.803 1.00 34.91 141 HIS A N 1
ATOM 1119 C CA . HIS A 1 141 ? -1.079 20.274 2.738 1.00 34.91 141 HIS A CA 1
ATOM 1120 C C . HIS A 1 141 ? -1.589 20.703 4.126 1.00 34.91 141 HIS A C 1
ATOM 1122 O O . HIS A 1 141 ? -0.988 21.571 4.757 1.00 34.91 141 HIS A O 1
ATOM 1128 N N . THR A 1 142 ? -2.632 20.052 4.644 1.00 38.88 142 THR A N 1
ATOM 1129 C CA . THR A 1 142 ? -2.973 20.027 6.080 1.00 38.88 142 THR A CA 1
ATOM 1130 C C . THR A 1 142 ? -3.400 18.607 6.465 1.00 38.88 142 THR A C 1
ATOM 1132 O O . THR A 1 142 ? -4.546 18.207 6.295 1.00 38.88 142 THR A O 1
ATOM 1135 N N . GLY A 1 143 ? -2.452 17.808 6.963 1.00 33.88 143 GLY A N 1
ATOM 1136 C CA . GLY A 1 143 ? -2.723 16.474 7.508 1.00 33.88 143 GLY A CA 1
ATOM 1137 C C . GLY A 1 143 ? -3.157 16.565 8.971 1.00 33.88 143 GLY A C 1
ATOM 1138 O O . GLY A 1 143 ? -2.381 17.010 9.817 1.00 33.88 143 GLY A O 1
ATOM 1139 N N . PHE A 1 144 ? -4.386 16.144 9.271 1.00 43.41 144 PHE A N 1
ATOM 1140 C CA . PHE A 1 144 ? -4.890 15.978 10.634 1.00 43.41 144 PHE A CA 1
ATOM 1141 C C . PHE A 1 144 ? -4.628 14.544 11.114 1.00 43.41 144 PHE A C 1
ATOM 1143 O O . PHE A 1 144 ? -5.216 13.593 10.609 1.00 43.41 144 PHE A O 1
ATOM 1150 N N . TYR A 1 145 ? -3.766 14.396 12.121 1.00 41.62 145 TYR A N 1
ATOM 1151 C CA . TYR A 1 145 ? -3.619 13.157 12.884 1.00 41.62 145 TYR A CA 1
ATOM 1152 C C . TYR A 1 145 ? -4.849 12.960 13.779 1.00 41.62 145 TYR A C 1
ATOM 1154 O O . TYR A 1 145 ? -5.009 13.670 14.774 1.00 41.62 145 TYR A O 1
ATOM 1162 N N . TYR A 1 146 ? -5.694 11.974 13.483 1.00 46.06 146 TYR A N 1
ATOM 1163 C CA . TYR A 1 146 ? -6.664 11.483 14.460 1.00 46.06 146 TYR A CA 1
ATOM 1164 C C . TYR A 1 146 ? -6.003 10.439 15.370 1.00 46.06 146 TYR A C 1
ATOM 1166 O O . TYR A 1 146 ? -5.910 9.258 15.052 1.00 46.06 146 TYR A O 1
ATOM 1174 N N . LEU A 1 147 ? -5.557 10.910 16.538 1.00 39.75 147 LEU A N 1
ATOM 1175 C CA . LEU A 1 147 ? -5.384 10.101 17.745 1.00 39.75 147 LEU A CA 1
ATOM 1176 C C . LEU A 1 147 ? -6.772 9.645 18.217 1.00 39.75 147 LEU A C 1
ATOM 1178 O O . LEU A 1 147 ? -7.531 10.439 18.777 1.00 39.75 147 LEU A O 1
ATOM 1182 N N . LEU A 1 148 ? -7.106 8.373 18.015 1.00 43.84 148 LEU A N 1
ATOM 1183 C CA . LEU A 1 148 ? -8.168 7.725 18.779 1.00 43.84 148 LEU A CA 1
ATOM 1184 C C . LEU A 1 148 ? -7.550 7.113 20.039 1.00 43.84 148 LEU A C 1
ATOM 1186 O O . LEU A 1 148 ? -6.575 6.364 19.967 1.00 43.84 148 LEU A O 1
ATOM 1190 N N . LYS A 1 149 ? -8.105 7.553 21.172 1.00 37.47 149 LYS A N 1
ATOM 1191 C CA . LYS A 1 149 ? -7.858 7.080 22.538 1.00 37.47 149 LYS A CA 1
ATOM 1192 C C . LYS A 1 149 ? -8.053 5.575 22.687 1.00 37.47 149 LYS A C 1
ATOM 1194 O O . LYS A 1 149 ? -8.914 5.026 21.966 1.00 37.47 149 LYS A O 1
#

Foldseek 3Di:
DDFQPAFWDKDWAQDCPQFNQTKIKTKRAQKDQPADFDAKDWAQDVSVQLVVQAVDPQFFKKKWAHDDPVGNTIMMTGHNDDCVVPVVRMDGHHRMMIIGPIDHDDPPPPPPPDDDDDDDDDDDDDDDDDDDDDDDDDDDDDDDDDDDD

Organism: Dracunculus medinensis (NCBI:txid318479)

pLDDT: mean 77.11, std 23.56, range [31.95, 98.44]

Radius of gyration: 21.03 Å; chains: 1; bounding box: 30×39×76 Å